Protein AF-A0A4V1C705-F1 (afdb_monomer_lite)

Radius of gyration: 14.99 Å; chains: 1; bounding box: 47×34×35 Å

Sequence (86 aa):
MGYIQGPLREARARGIGPARRQIKKALLGAAAQVADLTTYVGTEIESLQFEDLTDRQKDELALLVAERNVVCFRDLRPAPKFATAI

Foldseek 3Di:
DDDPPDDLVVLFDPDDQPPPCPPQVVQVVQFPDKTASDNFAEIETEDDEPVPDDPSNVVSVVVVCVRRVYYHYPPYDPDPDPPPDD

Organism: Pyricularia oryzae (NCBI:txid318829)

Structure (mmCIF, N/CA/C/O backbone):
data_AF-A0A4V1C705-F1
#
_entry.id   AF-A0A4V1C705-F1
#
loop_
_atom_site.group_PDB
_atom_site.id
_atom_site.type_symbol
_atom_site.label_atom_id
_atom_site.label_alt_id
_atom_site.label_comp_id
_atom_site.label_asym_id
_atom_site.label_entity_id
_atom_site.label_seq_id
_atom_site.pdbx_PDB_ins_code
_atom_site.Cartn_x
_atom_site.Cartn_y
_atom_site.Cartn_z
_atom_site.occupancy
_atom_site.B_iso_or_equiv
_atom_site.auth_seq_id
_atom_site.auth_comp_id
_atom_site.auth_asym_id
_atom_site.auth_atom_id
_atom_site.pdbx_PDB_model_num
ATOM 1 N N . MET A 1 1 ? 16.128 0.284 -21.540 1.00 41.75 1 MET A N 1
ATOM 2 C CA . MET A 1 1 ? 15.371 1.162 -20.624 1.00 41.75 1 MET A CA 1
ATOM 3 C C . MET A 1 1 ? 13.912 1.115 -21.065 1.00 41.75 1 MET A C 1
ATOM 5 O O . MET A 1 1 ? 13.589 1.704 -22.085 1.00 41.75 1 MET A O 1
ATOM 9 N N . GLY A 1 2 ? 13.078 0.285 -20.432 1.00 54.69 2 GLY A N 1
ATOM 10 C CA . GLY A 1 2 ? 11.675 0.118 -20.827 1.00 54.69 2 GLY A CA 1
ATOM 11 C C . GLY A 1 2 ? 10.809 1.143 -20.109 1.00 54.69 2 GLY A C 1
ATOM 12 O O . GLY A 1 2 ? 10.768 1.144 -18.882 1.00 54.69 2 GLY A O 1
ATOM 13 N N . TYR A 1 3 ? 10.159 2.027 -20.855 1.00 51.78 3 TYR A N 1
ATOM 14 C CA . TYR A 1 3 ? 9.157 2.928 -20.298 1.00 51.78 3 TYR A CA 1
ATOM 15 C C . TYR A 1 3 ? 7.822 2.189 -20.244 1.00 51.78 3 TYR A C 1
ATOM 17 O O . TYR A 1 3 ? 7.474 1.475 -21.184 1.00 51.78 3 TYR A O 1
ATOM 25 N N . ILE A 1 4 ? 7.082 2.358 -19.148 1.00 55.00 4 ILE A N 1
ATOM 26 C CA . ILE A 1 4 ? 5.705 1.874 -19.009 1.00 55.00 4 ILE A CA 1
ATOM 27 C C . ILE A 1 4 ? 4.789 2.651 -19.971 1.00 55.00 4 ILE A C 1
ATOM 29 O O . ILE A 1 4 ? 4.154 3.632 -19.605 1.00 55.00 4 ILE A O 1
ATOM 33 N N . GLN A 1 5 ? 4.777 2.243 -21.237 1.00 44.56 5 GLN A N 1
ATOM 34 C CA . GLN A 1 5 ? 3.893 2.767 -22.275 1.00 44.56 5 GLN A CA 1
ATOM 35 C C . GLN A 1 5 ? 2.624 1.903 -22.291 1.00 44.56 5 GLN A C 1
ATOM 37 O O . GLN A 1 5 ? 2.540 0.933 -23.036 1.00 44.56 5 GLN A O 1
ATOM 42 N N . GLY A 1 6 ? 1.676 2.190 -21.397 1.00 61.75 6 GLY A N 1
ATOM 43 C CA . GLY A 1 6 ? 0.405 1.464 -21.299 1.00 61.75 6 GLY A CA 1
ATOM 44 C C . GLY A 1 6 ? -0.322 1.702 -19.970 1.00 61.75 6 GLY A C 1
ATOM 45 O O . GLY A 1 6 ? 0.282 2.212 -19.020 1.00 61.75 6 GLY A O 1
ATOM 46 N N . PRO A 1 7 ? -1.621 1.365 -19.866 1.00 62.16 7 PRO A N 1
ATOM 47 C CA . PRO A 1 7 ? -2.346 1.453 -18.603 1.00 62.16 7 PRO A CA 1
ATOM 48 C C . PRO A 1 7 ? -1.660 0.587 -17.537 1.00 62.16 7 PRO A C 1
ATOM 50 O O . PRO A 1 7 ? -1.285 -0.552 -17.800 1.00 62.16 7 PRO A O 1
ATOM 53 N N . LEU A 1 8 ? -1.546 1.098 -16.302 1.00 64.75 8 LEU A N 1
ATOM 54 C CA . LEU A 1 8 ? -0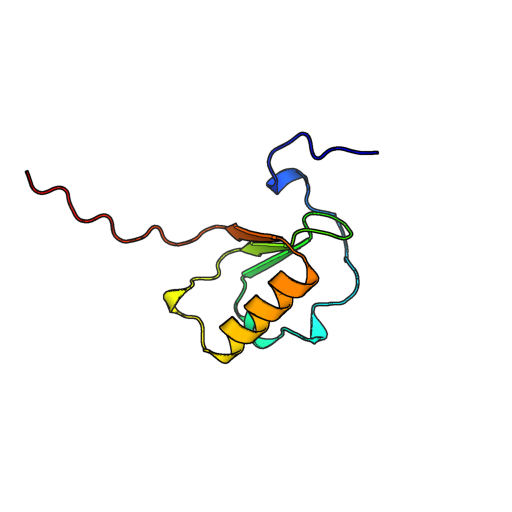.826 0.448 -15.185 1.00 64.75 8 LEU A CA 1
ATOM 55 C C . LEU A 1 8 ? -1.220 -1.022 -14.943 1.00 64.75 8 LEU A C 1
ATOM 57 O O . LEU A 1 8 ? -0.431 -1.797 -14.415 1.00 64.75 8 LEU A O 1
ATOM 61 N N . ARG A 1 9 ? -2.428 -1.419 -15.362 1.00 62.06 9 ARG A N 1
ATOM 62 C CA . ARG A 1 9 ? -2.927 -2.799 -15.287 1.00 62.06 9 ARG A CA 1
ATOM 63 C C . ARG A 1 9 ? -2.072 -3.792 -16.084 1.00 62.06 9 ARG A C 1
ATOM 65 O O . ARG A 1 9 ? -1.940 -4.940 -15.673 1.00 62.06 9 ARG A O 1
ATOM 72 N N . GLU A 1 10 ? -1.498 -3.355 -17.198 1.00 63.22 10 GLU A N 1
ATOM 73 C CA . GLU A 1 10 ? -0.674 -4.187 -18.083 1.00 63.22 10 GLU A CA 1
ATOM 74 C C . GLU A 1 10 ? 0.793 -4.222 -17.647 1.00 63.22 10 GLU A C 1
ATOM 76 O O . GLU A 1 10 ? 1.516 -5.156 -17.983 1.00 63.22 10 GLU A O 1
ATOM 81 N N . ALA A 1 11 ? 1.217 -3.246 -16.838 1.00 62.25 11 ALA A N 1
ATOM 82 C CA . ALA A 1 11 ? 2.582 -3.147 -16.338 1.00 62.25 11 AL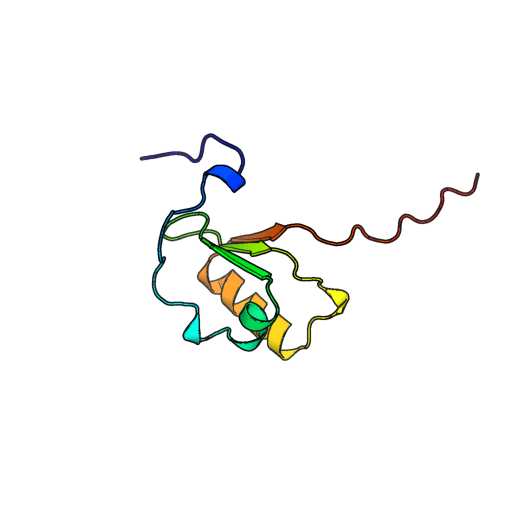A A CA 1
ATOM 83 C C . ALA A 1 11 ? 2.909 -4.172 -15.238 1.00 62.25 11 ALA A C 1
ATOM 85 O O . ALA A 1 11 ? 4.074 -4.295 -14.877 1.00 62.25 11 ALA A O 1
ATOM 86 N N . ARG A 1 12 ? 1.918 -4.920 -14.719 1.00 65.25 12 ARG A N 1
ATOM 87 C CA . ARG A 1 12 ? 2.107 -5.887 -13.626 1.00 65.25 12 ARG A CA 1
ATOM 88 C C . ARG A 1 12 ? 3.293 -6.805 -13.903 1.00 65.25 12 ARG A C 1
ATOM 90 O O . ARG A 1 12 ? 3.260 -7.633 -14.817 1.00 65.25 12 ARG A O 1
ATOM 97 N N . ALA A 1 13 ? 4.308 -6.715 -13.050 1.00 59.53 13 ALA A N 1
ATOM 98 C CA . ALA A 1 13 ? 5.402 -7.665 -13.068 1.00 59.53 13 ALA A CA 1
ATOM 99 C C . ALA A 1 13 ? 4.830 -9.055 -12.740 1.00 59.53 13 ALA A C 1
ATOM 101 O O . ALA A 1 13 ? 4.351 -9.305 -11.629 1.00 59.53 13 ALA A O 1
ATOM 102 N N . ARG A 1 14 ? 4.835 -9.970 -13.721 1.00 51.88 14 ARG A N 1
ATOM 103 C CA . ARG A 1 14 ? 4.505 -11.381 -13.482 1.00 51.88 14 ARG A CA 1
ATOM 104 C C . ARG A 1 14 ? 5.620 -11.992 -12.641 1.00 51.88 14 ARG A C 1
ATOM 106 O O . ARG A 1 14 ? 6.606 -12.481 -13.176 1.00 51.88 14 ARG A O 1
ATOM 113 N N . GLY A 1 15 ? 5.434 -11.978 -11.329 1.00 47.41 15 GLY A N 1
ATOM 114 C CA . GLY A 1 15 ? 6.258 -12.742 -10.401 1.00 47.41 15 GLY A CA 1
ATOM 115 C C . GLY A 1 15 ? 7.025 -11.878 -9.410 1.00 47.41 15 GLY A C 1
ATOM 116 O O . GLY A 1 15 ? 7.853 -11.059 -9.784 1.00 47.41 15 GLY A O 1
ATOM 117 N N . ILE A 1 16 ? 6.711 -12.129 -8.136 1.00 50.81 16 ILE A N 1
ATOM 118 C CA . ILE A 1 16 ? 7.583 -12.052 -6.956 1.00 50.81 16 ILE A CA 1
ATOM 119 C C . ILE A 1 16 ? 8.665 -10.961 -7.053 1.00 50.81 16 ILE A C 1
ATOM 121 O O . ILE A 1 16 ? 9.845 -11.243 -7.252 1.00 50.81 16 ILE A O 1
ATOM 125 N N . GLY A 1 17 ? 8.262 -9.707 -6.828 1.00 52.31 17 GLY A N 1
ATOM 126 C CA . GLY A 1 17 ? 9.182 -8.709 -6.286 1.00 52.31 17 GLY A CA 1
ATOM 127 C C . GLY A 1 17 ? 9.730 -9.176 -4.927 1.00 52.31 17 GLY A C 1
ATOM 128 O O . GLY A 1 17 ? 9.141 -10.071 -4.304 1.00 52.31 17 GLY A O 1
ATOM 129 N N . PRO A 1 18 ? 10.866 -8.618 -4.459 1.00 49.41 18 PRO A N 1
ATOM 130 C CA . PRO A 1 18 ? 11.544 -9.077 -3.248 1.00 49.41 18 PRO A CA 1
ATOM 131 C C . PRO A 1 18 ? 10.542 -9.192 -2.101 1.00 49.41 18 PRO A C 1
ATOM 133 O O . PRO A 1 18 ? 9.707 -8.306 -1.927 1.00 49.41 18 PRO A O 1
ATOM 136 N N . ALA A 1 19 ? 10.598 -10.306 -1.369 1.00 53.16 19 ALA A N 1
ATOM 137 C CA . ALA A 1 19 ? 9.641 -10.722 -0.349 1.00 53.16 19 ALA A CA 1
ATOM 138 C C . ALA A 1 19 ? 9.400 -9.651 0.740 1.00 53.16 19 ALA A C 1
ATOM 140 O O . ALA A 1 19 ? 9.913 -9.733 1.847 1.00 53.16 19 ALA A O 1
ATOM 141 N N . ARG A 1 20 ? 8.573 -8.645 0.439 1.00 55.38 20 ARG A N 1
ATOM 142 C CA . ARG A 1 20 ? 8.147 -7.574 1.361 1.00 55.38 20 ARG A CA 1
ATOM 143 C C . ARG A 1 20 ? 6.794 -7.868 2.014 1.00 55.38 20 ARG A C 1
ATOM 145 O O . ARG A 1 20 ? 6.350 -7.148 2.904 1.00 55.38 20 ARG A O 1
ATOM 152 N N . ARG A 1 21 ? 6.166 -8.982 1.615 1.00 54.56 21 ARG A N 1
ATOM 153 C CA . ARG A 1 21 ? 4.876 -9.484 2.120 1.00 54.56 21 ARG A CA 1
ATOM 154 C C . ARG A 1 21 ? 4.896 -9.830 3.614 1.00 54.56 21 ARG A C 1
ATOM 156 O O . ARG A 1 21 ? 3.844 -9.868 4.238 1.00 54.56 21 ARG A O 1
ATOM 163 N N . GLN A 1 22 ? 6.072 -10.093 4.190 1.00 54.56 22 GLN A N 1
ATOM 164 C CA . GLN A 1 22 ? 6.188 -10.604 5.559 1.00 54.56 22 GLN A CA 1
ATOM 165 C C . GLN A 1 22 ? 5.922 -9.547 6.643 1.00 54.56 22 GLN A C 1
ATOM 167 O O . GLN A 1 22 ? 5.506 -9.924 7.736 1.00 54.56 22 GLN A O 1
ATOM 172 N N . ILE A 1 23 ? 6.110 -8.256 6.336 1.00 58.22 23 ILE A N 1
ATOM 173 C CA . ILE A 1 23 ? 6.022 -7.162 7.321 1.00 58.22 23 ILE A CA 1
ATOM 174 C C . ILE A 1 23 ? 4.609 -6.555 7.402 1.00 58.22 23 ILE A C 1
ATOM 176 O O . ILE A 1 23 ? 4.230 -6.067 8.458 1.00 58.22 23 ILE A O 1
ATOM 180 N N . LYS A 1 24 ? 3.794 -6.636 6.339 1.00 69.06 24 LYS A N 1
ATOM 181 C CA . LYS A 1 24 ? 2.465 -5.986 6.272 1.00 69.06 24 LYS A CA 1
ATOM 182 C C . LYS A 1 24 ? 1.303 -6.986 6.269 1.00 69.06 24 LYS A C 1
ATOM 184 O O . LYS A 1 24 ? 0.433 -6.945 5.404 1.00 69.06 24 LYS A O 1
ATOM 189 N N . LYS A 1 25 ? 1.332 -7.987 7.154 1.00 68.62 25 LYS A N 1
ATOM 190 C CA . LYS A 1 25 ? 0.338 -9.079 7.133 1.00 68.62 25 LYS A CA 1
ATOM 191 C C . LYS A 1 25 ? -1.083 -8.606 7.452 1.00 68.62 25 LYS A C 1
ATOM 193 O O . LYS A 1 25 ? -2.019 -9.208 6.937 1.00 68.62 25 LYS A O 1
ATOM 198 N N . ALA A 1 26 ? -1.257 -7.569 8.275 1.00 70.44 26 ALA A N 1
ATOM 199 C CA . ALA A 1 26 ? -2.587 -7.088 8.645 1.00 70.44 26 ALA A CA 1
ATOM 200 C C . ALA A 1 26 ? -3.243 -6.310 7.494 1.00 70.44 26 ALA A C 1
ATOM 202 O O . ALA A 1 26 ? -4.441 -6.453 7.250 1.00 70.44 26 ALA A O 1
ATOM 203 N N . LEU A 1 27 ? -2.456 -5.529 6.749 1.00 73.56 27 LEU A N 1
ATOM 204 C CA . LEU A 1 27 ? -2.898 -4.822 5.550 1.00 73.56 27 LEU A CA 1
ATOM 205 C C . LEU A 1 27 ? -3.111 -5.785 4.376 1.00 73.56 27 LEU A C 1
ATOM 207 O O . LEU A 1 27 ? -4.165 -5.785 3.748 1.00 73.56 27 LEU A O 1
ATOM 211 N N . LEU A 1 28 ? -2.121 -6.633 4.087 1.00 69.75 28 LEU A N 1
ATOM 212 C CA . LEU A 1 28 ? -2.154 -7.535 2.931 1.00 69.75 28 LEU A CA 1
ATOM 213 C C . LEU A 1 28 ? -3.094 -8.729 3.140 1.00 69.75 28 LEU A C 1
ATOM 215 O O . LEU A 1 28 ? -3.494 -9.347 2.162 1.00 69.75 28 LEU A O 1
ATOM 219 N N . GLY A 1 29 ? -3.450 -9.049 4.387 1.00 69.62 29 GLY A N 1
ATOM 220 C CA . GLY A 1 29 ? -4.485 -10.033 4.705 1.00 69.62 29 GLY A CA 1
ATOM 221 C C . GLY A 1 29 ? -5.910 -9.515 4.490 1.00 69.62 29 GLY A C 1
ATOM 222 O O . GLY A 1 29 ? -6.815 -10.318 4.301 1.00 69.62 29 GLY A O 1
ATOM 223 N N . ALA A 1 30 ? -6.107 -8.192 4.496 1.00 74.62 30 ALA A N 1
ATOM 224 C 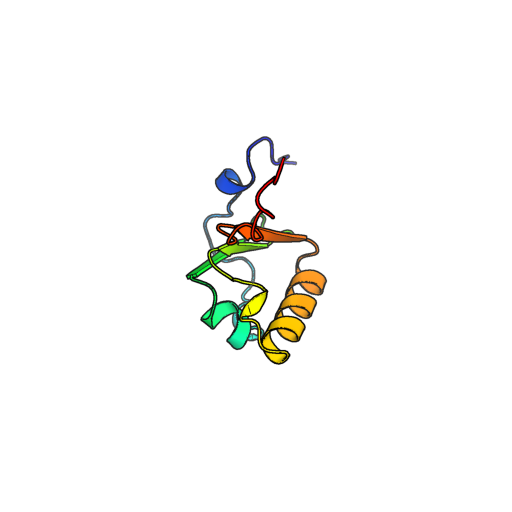CA . ALA A 1 30 ? -7.390 -7.559 4.184 1.00 74.62 30 ALA A CA 1
ATOM 225 C C . ALA A 1 30 ? -7.556 -7.239 2.688 1.00 74.62 30 ALA A C 1
ATOM 227 O O . ALA A 1 30 ? -8.665 -6.970 2.235 1.00 74.62 30 ALA A O 1
ATOM 228 N N . ALA A 1 31 ? -6.466 -7.259 1.917 1.00 73.75 31 ALA A N 1
ATOM 229 C CA . ALA A 1 31 ? -6.490 -7.029 0.479 1.00 73.75 31 ALA A CA 1
ATOM 230 C C . ALA A 1 31 ? -6.840 -8.312 -0.288 1.00 73.75 31 ALA A C 1
ATOM 232 O O . ALA A 1 31 ? -6.298 -9.380 -0.002 1.00 73.75 31 ALA A O 1
ATOM 233 N N . ALA A 1 32 ? -7.685 -8.198 -1.317 1.00 67.00 32 ALA A N 1
ATOM 234 C CA . ALA A 1 32 ? -8.029 -9.338 -2.168 1.00 67.00 32 ALA A CA 1
ATOM 235 C C . ALA A 1 32 ? -6.850 -9.742 -3.062 1.00 67.00 32 ALA A C 1
ATOM 237 O O . ALA A 1 32 ? -6.557 -10.927 -3.219 1.00 67.00 32 ALA A O 1
ATOM 238 N N . GLN A 1 33 ? -6.147 -8.753 -3.622 1.00 69.38 33 GLN A N 1
ATOM 239 C CA . GLN A 1 33 ? -4.926 -8.969 -4.389 1.00 69.38 33 GLN A CA 1
ATOM 240 C C . GLN A 1 33 ? -3.929 -7.837 -4.207 1.00 69.38 33 GLN A C 1
ATOM 242 O O . GLN A 1 33 ? -4.286 -6.670 -4.052 1.00 69.38 33 GLN A O 1
ATOM 247 N N . VAL A 1 34 ? -2.652 -8.212 -4.268 1.00 75.25 34 VAL A N 1
ATOM 248 C CA . VAL A 1 34 ? -1.523 -7.290 -4.191 1.00 75.25 34 VAL A CA 1
ATOM 249 C C . VAL A 1 34 ? -0.524 -7.677 -5.269 1.00 75.25 34 VAL A C 1
ATOM 251 O O . VAL A 1 34 ? 0.019 -8.789 -5.252 1.00 75.25 34 VAL A O 1
ATOM 254 N N . ALA A 1 35 ? -0.288 -6.757 -6.198 1.00 76.12 35 ALA A N 1
ATOM 255 C CA . ALA A 1 35 ? 0.600 -6.943 -7.334 1.00 76.12 35 ALA A CA 1
ATOM 256 C C . ALA A 1 35 ? 1.632 -5.819 -7.399 1.00 76.12 35 ALA A C 1
ATOM 258 O O . ALA A 1 35 ? 1.337 -4.660 -7.133 1.00 76.12 35 ALA A O 1
ATOM 259 N N . ASP A 1 36 ? 2.852 -6.156 -7.788 1.00 76.81 36 ASP A N 1
ATOM 260 C CA . ASP A 1 36 ? 3.895 -5.162 -7.988 1.00 76.81 36 ASP A CA 1
ATOM 261 C C . ASP A 1 36 ? 3.815 -4.601 -9.411 1.00 76.81 36 ASP A C 1
ATOM 263 O O . ASP A 1 36 ? 3.769 -5.356 -10.387 1.00 76.81 36 ASP A O 1
ATOM 267 N N . LEU A 1 37 ? 3.783 -3.269 -9.527 1.00 72.75 37 LEU A N 1
ATOM 268 C CA . LEU A 1 37 ? 3.708 -2.582 -10.820 1.00 72.75 37 LEU A CA 1
ATOM 269 C C . LEU A 1 37 ? 5.036 -2.658 -11.571 1.00 72.75 37 LEU A C 1
ATOM 271 O O . LEU A 1 37 ? 5.051 -2.790 -12.782 1.00 72.75 37 LEU A O 1
ATOM 275 N N . THR A 1 38 ? 6.162 -2.582 -10.864 1.00 70.69 38 THR A N 1
ATOM 276 C CA . THR A 1 38 ? 7.495 -2.832 -11.425 1.00 70.69 38 THR A CA 1
ATOM 277 C C . THR A 1 38 ? 8.360 -3.556 -10.393 1.00 70.69 38 THR A C 1
ATOM 279 O O . THR A 1 38 ? 7.966 -3.711 -9.234 1.00 70.69 38 THR A O 1
ATOM 282 N N . THR A 1 39 ? 9.566 -3.968 -10.788 1.00 69.06 39 THR A N 1
ATOM 283 C CA . THR A 1 39 ? 10.524 -4.657 -9.908 1.00 69.06 39 THR A CA 1
ATOM 284 C C . THR A 1 39 ? 10.897 -3.849 -8.659 1.00 69.06 39 THR A C 1
ATOM 286 O O . THR A 1 39 ? 11.142 -4.437 -7.607 1.00 69.06 39 THR A O 1
ATOM 289 N N . TYR A 1 40 ? 10.931 -2.513 -8.751 1.00 67.31 40 TYR A N 1
ATOM 290 C CA . TYR A 1 40 ? 11.472 -1.651 -7.688 1.00 67.31 40 TYR A CA 1
ATOM 291 C C . TYR A 1 40 ? 10.506 -0.575 -7.185 1.00 67.31 40 TYR A C 1
ATOM 293 O O . TYR A 1 40 ? 10.650 -0.106 -6.059 1.00 67.31 40 TYR A O 1
ATOM 301 N N . VAL A 1 41 ? 9.525 -0.176 -7.996 1.00 73.38 41 VAL A N 1
ATOM 302 C CA . VAL A 1 41 ? 8.629 0.950 -7.702 1.00 73.38 41 VAL A CA 1
ATOM 303 C C . VAL A 1 41 ? 7.188 0.563 -7.992 1.00 73.38 41 VAL A C 1
ATOM 305 O O . VAL A 1 41 ? 6.900 -0.131 -8.967 1.00 73.38 41 VAL A O 1
ATOM 308 N N . GLY A 1 42 ? 6.273 1.041 -7.157 1.00 73.44 42 GLY A N 1
ATOM 309 C CA . GLY A 1 42 ? 4.847 0.895 -7.409 1.00 73.44 42 GLY A CA 1
ATOM 310 C C . GLY A 1 42 ? 4.304 -0.449 -6.941 1.00 73.44 42 GLY A C 1
ATOM 311 O O . GLY A 1 42 ? 4.772 -1.502 -7.375 1.00 73.44 42 GLY A O 1
ATOM 312 N N . THR A 1 43 ? 3.296 -0.413 -6.079 1.00 80.19 43 THR A N 1
ATOM 313 C CA . THR A 1 43 ? 2.497 -1.583 -5.699 1.00 80.19 43 THR A CA 1
ATOM 314 C C . THR A 1 43 ? 1.030 -1.258 -5.916 1.00 80.19 43 THR A C 1
ATOM 316 O O . THR A 1 43 ? 0.575 -0.147 -5.673 1.00 80.19 43 THR A O 1
ATOM 319 N N . GLU A 1 44 ? 0.289 -2.233 -6.397 1.00 83.44 44 GLU A N 1
ATOM 320 C CA . GLU A 1 44 ? -1.133 -2.151 -6.643 1.00 83.44 44 GLU A CA 1
ATOM 321 C C . GLU A 1 44 ? -1.880 -3.049 -5.663 1.00 83.44 44 GLU A C 1
ATOM 323 O O . GLU A 1 44 ? -1.513 -4.212 -5.483 1.00 83.44 44 GLU A O 1
ATOM 328 N N . ILE A 1 45 ? -2.923 -2.503 -5.044 1.00 83.75 45 ILE A N 1
ATOM 329 C CA . ILE A 1 45 ? -3.782 -3.193 -4.084 1.00 83.75 45 ILE A CA 1
ATOM 330 C C . ILE A 1 45 ? -5.224 -3.145 -4.594 1.00 83.75 45 ILE A C 1
ATOM 332 O O . ILE A 1 45 ? -5.763 -2.067 -4.853 1.00 83.75 45 ILE A O 1
ATOM 336 N N . GLU A 1 46 ? -5.852 -4.311 -4.726 1.00 83.62 46 GLU A N 1
ATOM 337 C CA . GLU A 1 46 ? -7.261 -4.444 -5.110 1.00 83.62 46 GLU A CA 1
ATOM 338 C C . GLU A 1 46 ? -8.160 -4.629 -3.883 1.00 83.62 46 GLU A C 1
ATOM 340 O O . GLU A 1 46 ? -7.826 -5.376 -2.956 1.00 83.62 46 GLU A O 1
ATOM 345 N N . SER A 1 47 ? -9.344 -4.007 -3.933 1.00 79.38 47 SER A N 1
ATOM 346 C CA . SER A 1 47 ? -10.454 -4.244 -3.003 1.00 79.38 47 SER A CA 1
ATOM 347 C C . SER A 1 47 ? -10.146 -3.916 -1.532 1.00 79.38 47 SER A C 1
ATOM 349 O O . SER A 1 47 ? -10.617 -4.606 -0.628 1.00 79.38 47 SER A O 1
ATOM 351 N N . LEU A 1 48 ? -9.390 -2.845 -1.276 1.00 83.19 48 LEU A N 1
ATOM 352 C CA . LEU A 1 48 ? -9.126 -2.338 0.074 1.00 83.19 48 LEU A CA 1
ATOM 353 C C . LEU A 1 48 ? -9.836 -0.991 0.280 1.00 83.19 48 LEU A C 1
ATOM 355 O O . LEU A 1 48 ? -9.498 -0.016 -0.386 1.00 83.19 48 LEU A O 1
ATOM 359 N N . GLN A 1 49 ? -10.814 -0.937 1.189 1.00 82.25 49 GLN A N 1
ATOM 360 C CA . GLN A 1 49 ? -11.582 0.279 1.490 1.00 82.25 49 GLN A CA 1
ATOM 361 C C . GLN A 1 49 ? -10.928 1.062 2.634 1.00 82.25 49 GLN A C 1
ATOM 363 O O . GLN A 1 49 ? -10.587 0.481 3.659 1.00 82.25 49 GLN A O 1
ATOM 368 N N . PHE A 1 50 ? -10.780 2.382 2.486 1.00 80.56 50 PHE A N 1
ATOM 369 C CA . PHE A 1 50 ? -10.123 3.227 3.497 1.00 80.56 50 PHE A CA 1
ATOM 370 C C . PHE A 1 50 ? -10.918 3.371 4.802 1.00 80.56 50 PHE A C 1
ATOM 372 O O . PHE A 1 50 ? -10.330 3.620 5.851 1.00 80.56 50 PHE A O 1
ATOM 379 N N . GLU A 1 51 ? -12.239 3.215 4.726 1.00 80.38 51 GLU A N 1
ATOM 380 C CA . GLU A 1 51 ? -13.177 3.351 5.849 1.00 80.38 51 GLU A CA 1
ATOM 381 C C . GLU A 1 51 ? -13.016 2.230 6.881 1.00 80.38 51 GLU A C 1
ATOM 383 O O . GLU A 1 51 ? -13.187 2.456 8.074 1.00 80.38 51 GLU A O 1
ATOM 388 N N . ASP A 1 52 ? -12.625 1.043 6.416 1.00 81.19 52 ASP A N 1
ATOM 389 C CA . ASP A 1 52 ? -12.536 -0.171 7.227 1.00 81.19 52 ASP A CA 1
ATOM 390 C C . ASP A 1 52 ? -11.101 -0.431 7.733 1.00 81.19 52 ASP A C 1
ATOM 392 O O . ASP A 1 52 ? -10.814 -1.478 8.317 1.00 81.19 52 ASP A O 1
ATOM 396 N N . LEU A 1 53 ? -10.171 0.511 7.509 1.00 84.31 53 LEU A N 1
ATOM 397 C CA . LEU A 1 53 ? -8.780 0.370 7.937 1.00 84.31 53 LEU A CA 1
ATOM 398 C C . LEU A 1 53 ? -8.620 0.654 9.429 1.00 84.31 53 LEU A C 1
ATOM 400 O O . LEU A 1 53 ? -8.818 1.774 9.906 1.00 84.31 53 LEU A O 1
ATOM 404 N N . THR A 1 54 ? -8.128 -0.350 10.146 1.00 88.25 54 THR A N 1
ATOM 405 C CA . THR A 1 54 ? -7.605 -0.187 11.505 1.00 88.25 54 THR A CA 1
ATOM 406 C C . THR A 1 54 ? -6.341 0.673 11.505 1.00 88.25 54 THR A C 1
ATOM 408 O O . THR A 1 54 ? -5.617 0.742 10.509 1.00 88.25 54 THR A O 1
ATOM 411 N N . ASP A 1 55 ? -6.018 1.293 12.639 1.00 88.50 55 ASP A N 1
ATOM 412 C CA . ASP A 1 55 ? -4.831 2.153 12.738 1.00 88.50 55 ASP A CA 1
ATOM 413 C C . ASP A 1 55 ? -3.534 1.391 12.430 1.00 88.50 55 ASP A C 1
ATOM 415 O O . ASP A 1 55 ? -2.693 1.873 11.676 1.00 88.50 55 ASP A O 1
ATOM 419 N N . ARG A 1 56 ? -3.445 0.121 12.847 1.00 86.94 56 ARG A N 1
ATOM 420 C CA . ARG A 1 56 ? -2.330 -0.764 12.482 1.00 86.94 56 ARG A CA 1
ATOM 421 C C . ARG A 1 56 ? -2.205 -0.977 10.969 1.00 86.94 56 ARG A C 1
ATOM 423 O O . ARG A 1 56 ? -1.097 -1.061 10.448 1.00 86.94 56 ARG A O 1
ATOM 430 N N . GLN A 1 57 ? -3.322 -1.085 10.250 1.00 84.81 57 GLN A N 1
ATOM 431 C CA . GLN A 1 57 ? -3.297 -1.222 8.791 1.00 84.81 57 GLN A CA 1
ATOM 432 C C . GLN A 1 57 ? -2.879 0.086 8.110 1.00 84.81 57 GLN A C 1
ATOM 434 O O . GLN A 1 57 ? -2.175 0.038 7.104 1.00 84.81 57 GLN A O 1
ATOM 439 N N . LYS A 1 58 ? -3.252 1.247 8.663 1.00 86.62 58 LYS A N 1
ATOM 440 C CA . LYS A 1 58 ? -2.785 2.553 8.170 1.00 86.62 58 LYS A CA 1
ATOM 441 C C . LYS A 1 58 ? -1.273 2.707 8.344 1.00 86.62 58 LYS A C 1
ATOM 443 O O . LYS A 1 58 ? -0.609 3.146 7.408 1.00 86.62 58 LYS A O 1
ATOM 448 N N . ASP A 1 59 ? -0.722 2.267 9.474 1.00 88.56 59 ASP A N 1
ATOM 449 C CA . ASP A 1 59 ? 0.728 2.266 9.707 1.00 88.56 59 ASP A CA 1
ATOM 450 C C . ASP A 1 59 ? 1.459 1.343 8.720 1.00 88.56 59 ASP A C 1
ATOM 452 O O . ASP A 1 59 ? 2.463 1.720 8.109 1.00 88.56 59 ASP A O 1
ATOM 456 N N . GLU A 1 60 ? 0.927 0.139 8.492 1.00 86.38 60 GLU A N 1
ATOM 457 C CA . GLU A 1 60 ? 1.472 -0.793 7.500 1.00 86.38 60 GLU A CA 1
ATOM 458 C C . GLU A 1 60 ? 1.376 -0.238 6.067 1.00 86.38 60 GLU A C 1
ATOM 460 O O . GLU A 1 60 ? 2.273 -0.479 5.247 1.00 86.38 60 GLU A O 1
ATOM 465 N N . LEU A 1 61 ? 0.330 0.538 5.763 1.00 86.00 61 LEU A N 1
ATOM 466 C CA . LEU A 1 61 ? 0.183 1.225 4.483 1.00 86.00 61 LEU A CA 1
ATOM 467 C C . LEU A 1 61 ? 1.218 2.342 4.332 1.00 86.00 61 LEU A C 1
ATOM 469 O O . LEU A 1 61 ? 1.871 2.419 3.292 1.00 86.00 61 LEU A O 1
ATOM 473 N N . ALA A 1 62 ? 1.420 3.164 5.362 1.00 86.31 62 ALA A N 1
ATOM 474 C CA . ALA A 1 62 ? 2.448 4.202 5.359 1.00 86.31 62 ALA A CA 1
ATOM 475 C C . ALA A 1 62 ? 3.841 3.598 5.123 1.00 86.31 62 ALA A C 1
ATOM 477 O O . ALA A 1 62 ? 4.607 4.088 4.291 1.00 86.31 62 ALA A O 1
ATOM 478 N N . LEU A 1 63 ? 4.132 2.464 5.767 1.00 86.94 63 LEU A N 1
ATOM 479 C CA . LEU A 1 63 ? 5.37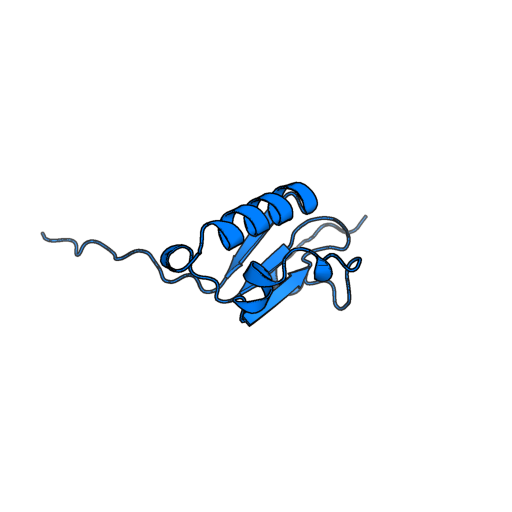2 1.727 5.548 1.00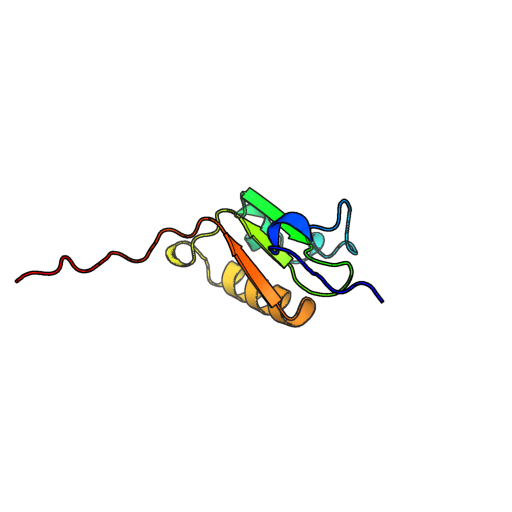 86.94 63 LEU A CA 1
ATOM 480 C C . LEU A 1 63 ? 5.488 1.197 4.109 1.00 86.94 63 LEU A C 1
ATOM 482 O O . LEU A 1 63 ? 6.568 1.21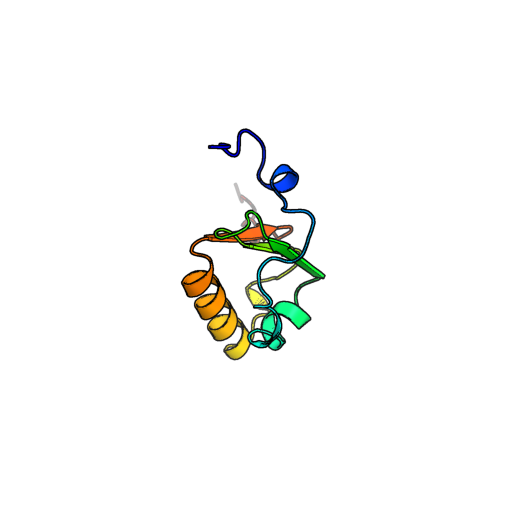1 3.525 1.00 86.94 63 LEU A O 1
ATOM 486 N N . LEU A 1 64 ? 4.394 0.707 3.515 1.00 82.19 64 LEU A N 1
ATOM 487 C CA . LEU A 1 64 ? 4.390 0.264 2.117 1.00 82.19 64 LEU A CA 1
ATOM 488 C C . LEU A 1 64 ? 4.662 1.420 1.148 1.00 82.19 64 LEU A C 1
ATOM 490 O O . LEU A 1 64 ? 5.434 1.245 0.205 1.00 82.19 64 LEU A O 1
ATOM 494 N N . VAL A 1 65 ? 4.079 2.593 1.395 1.00 83.69 65 VAL A N 1
ATOM 495 C CA . VAL A 1 65 ? 4.325 3.798 0.593 1.00 83.69 65 VAL A CA 1
ATOM 496 C C . VAL A 1 65 ? 5.783 4.238 0.717 1.00 83.69 65 VAL A C 1
ATOM 498 O O . VAL A 1 65 ? 6.430 4.441 -0.307 1.00 83.69 65 VAL A O 1
ATOM 501 N N . ALA A 1 66 ? 6.338 4.290 1.932 1.00 84.00 66 ALA A N 1
ATOM 502 C CA . ALA A 1 66 ? 7.747 4.628 2.158 1.00 84.00 66 ALA A CA 1
ATOM 503 C C . ALA A 1 66 ? 8.710 3.674 1.425 1.00 84.00 66 ALA A C 1
ATOM 505 O O . ALA A 1 66 ? 9.764 4.071 0.940 1.00 84.00 66 ALA A O 1
ATOM 506 N N . GLU A 1 67 ? 8.330 2.404 1.307 1.00 81.25 67 GLU A N 1
ATOM 507 C CA . GLU A 1 67 ? 9.126 1.374 0.649 1.00 81.25 67 GLU A CA 1
ATOM 508 C C . GLU A 1 67 ? 9.007 1.356 -0.883 1.00 81.25 67 GLU A C 1
ATOM 510 O O . GLU A 1 67 ? 9.960 0.960 -1.564 1.00 81.25 67 GLU A O 1
ATOM 515 N N . ARG A 1 68 ? 7.826 1.667 -1.431 1.00 78.38 68 ARG A N 1
ATOM 516 C CA . ARG A 1 68 ? 7.487 1.480 -2.858 1.00 78.38 68 ARG A CA 1
ATOM 517 C C . ARG A 1 68 ? 7.281 2.784 -3.615 1.00 78.38 68 ARG A C 1
ATOM 519 O O . ARG A 1 68 ? 7.098 2.731 -4.834 1.00 78.38 68 ARG A O 1
ATOM 526 N N . ASN A 1 69 ? 7.346 3.918 -2.918 1.00 82.69 69 ASN A N 1
ATOM 527 C CA . ASN A 1 69 ? 7.087 5.294 -3.352 1.00 82.69 69 ASN A CA 1
ATOM 528 C C . ASN A 1 69 ? 5.650 5.559 -3.820 1.00 82.69 69 ASN A C 1
ATOM 530 O O . ASN A 1 69 ? 5.061 6.574 -3.469 1.00 82.69 69 ASN A O 1
ATOM 534 N N . VAL A 1 70 ? 5.076 4.650 -4.607 1.00 83.69 70 VAL A N 1
ATOM 535 C CA . VAL A 1 70 ? 3.737 4.771 -5.182 1.00 83.69 70 VAL A CA 1
ATOM 536 C C . VAL A 1 70 ? 2.922 3.537 -4.814 1.00 83.69 70 VAL A C 1
ATOM 538 O O . VAL A 1 70 ? 3.381 2.405 -4.977 1.00 83.69 70 VAL A O 1
ATOM 541 N N . VAL A 1 71 ? 1.698 3.757 -4.339 1.00 84.50 71 VAL A N 1
ATOM 542 C CA . VAL A 1 71 ? 0.710 2.700 -4.110 1.00 84.50 71 VAL A CA 1
ATOM 543 C C . VAL A 1 71 ? -0.571 3.076 -4.843 1.00 84.50 71 VAL A C 1
ATOM 545 O O . VAL A 1 71 ? -1.103 4.166 -4.648 1.00 84.50 71 VAL A O 1
ATOM 548 N N . CYS A 1 72 ? -1.048 2.188 -5.710 1.00 83.19 72 CYS A N 1
ATOM 549 C CA . CYS A 1 72 ? -2.286 2.366 -6.457 1.00 83.19 72 CYS A CA 1
ATOM 550 C C . CYS A 1 72 ? -3.381 1.481 -5.865 1.00 83.19 72 CYS A C 1
ATOM 552 O O . CYS A 1 72 ? -3.169 0.289 -5.652 1.00 83.19 72 CYS A O 1
ATOM 554 N N . PHE A 1 73 ? -4.560 2.056 -5.655 1.00 86.19 73 PHE A N 1
ATOM 555 C CA . PHE A 1 73 ? -5.735 1.330 -5.184 1.00 86.19 73 PHE A CA 1
ATOM 556 C C . PHE A 1 73 ? -6.712 1.126 -6.332 1.00 86.19 73 PHE A C 1
ATOM 558 O O . PHE A 1 73 ? -6.913 2.026 -7.153 1.00 86.19 73 PHE A O 1
ATOM 565 N N . ARG A 1 74 ? -7.323 -0.055 -6.381 1.00 82.88 74 ARG A N 1
ATOM 566 C CA . ARG A 1 74 ? -8.326 -0.413 -7.383 1.00 82.88 74 ARG A CA 1
ATOM 567 C C . ARG A 1 74 ? -9.606 -0.895 -6.711 1.00 82.88 74 ARG A C 1
ATOM 569 O O . ARG A 1 74 ? -9.563 -1.439 -5.608 1.00 82.88 74 ARG A O 1
ATOM 576 N N . ASP A 1 75 ? -10.727 -0.665 -7.391 1.00 83.88 75 ASP A N 1
ATOM 577 C CA . ASP A 1 75 ? -12.069 -1.056 -6.939 1.00 83.88 75 ASP A CA 1
ATOM 578 C C . ASP A 1 75 ? -12.455 -0.443 -5.581 1.00 83.88 75 ASP A C 1
ATOM 580 O O . ASP A 1 75 ? -13.076 -1.060 -4.713 1.00 83.88 75 ASP A O 1
ATOM 584 N N . LEU A 1 76 ? -12.072 0.824 -5.404 1.00 80.12 76 LEU A N 1
ATOM 585 C CA . LEU A 1 76 ? -12.559 1.647 -4.306 1.00 80.12 76 LEU A CA 1
ATOM 586 C C . LEU A 1 76 ? -14.053 1.902 -4.492 1.00 80.12 76 LEU A C 1
ATOM 588 O O . LEU A 1 76 ? -14.500 2.226 -5.598 1.00 80.12 76 LEU A O 1
ATOM 592 N N . ARG A 1 77 ? -14.821 1.815 -3.404 1.00 80.44 77 ARG A N 1
ATOM 593 C CA . ARG A 1 77 ? -16.187 2.328 -3.418 1.00 80.44 77 ARG A CA 1
ATOM 594 C C . ARG A 1 77 ? -16.107 3.835 -3.678 1.00 80.44 77 ARG A C 1
ATOM 596 O O . ARG A 1 77 ? -15.363 4.531 -2.984 1.00 80.44 77 ARG A O 1
ATOM 603 N N . PRO A 1 78 ? -16.819 4.355 -4.690 1.00 74.94 78 PRO A N 1
ATOM 604 C CA . PRO A 1 78 ? -16.871 5.788 -4.902 1.00 74.94 78 PRO A CA 1
ATOM 605 C C . PRO A 1 78 ? -17.511 6.442 -3.678 1.00 74.94 78 PRO A C 1
ATOM 607 O O . PRO A 1 78 ? -18.482 5.916 -3.131 1.00 74.94 78 PRO A O 1
ATOM 610 N N . ALA A 1 79 ? -16.975 7.595 -3.274 1.00 70.75 79 ALA A N 1
ATOM 611 C CA . ALA A 1 79 ? -17.574 8.392 -2.213 1.00 70.75 79 ALA A CA 1
ATOM 612 C C . ALA A 1 79 ? -19.065 8.633 -2.519 1.00 70.75 79 ALA A C 1
ATOM 614 O O . ALA A 1 79 ? -19.420 8.792 -3.699 1.00 70.75 79 ALA A O 1
ATOM 615 N N . PRO A 1 80 ? -19.938 8.662 -1.495 1.00 74.44 80 PRO A N 1
ATOM 616 C CA . PRO A 1 80 ? -21.347 8.950 -1.699 1.00 74.44 80 PRO A CA 1
ATOM 617 C C . PRO A 1 80 ? -21.466 10.277 -2.444 1.00 74.44 80 PRO A C 1
ATOM 619 O O . PRO A 1 80 ? -21.041 11.328 -1.965 1.00 74.44 80 PRO A O 1
ATOM 622 N N . LYS A 1 81 ? -22.009 10.221 -3.662 1.00 72.50 81 LYS A N 1
ATOM 623 C CA . LYS A 1 81 ? -22.348 11.430 -4.400 1.00 72.50 81 LYS A CA 1
ATOM 624 C C . LYS A 1 81 ? -23.494 12.067 -3.634 1.00 72.50 81 LYS A C 1
ATOM 626 O O . LYS A 1 81 ? -24.561 11.463 -3.532 1.00 72.50 81 LYS A O 1
ATOM 631 N N . PHE A 1 82 ? -23.270 13.256 -3.082 1.00 70.06 82 PHE A N 1
ATOM 632 C CA . PHE A 1 82 ? -24.372 14.078 -2.605 1.00 70.06 82 PHE A CA 1
ATOM 633 C C . PHE A 1 82 ? -25.337 14.214 -3.777 1.00 70.06 82 PHE A C 1
ATOM 635 O O . PHE A 1 82 ? -24.937 14.666 -4.852 1.00 70.06 82 PHE A O 1
ATOM 642 N N . ALA A 1 83 ? -26.561 13.710 -3.610 1.00 64.31 83 ALA A N 1
ATOM 643 C CA . ALA A 1 83 ? -27.587 13.863 -4.621 1.00 64.31 83 ALA A CA 1
ATOM 644 C C . ALA A 1 83 ? -27.675 15.357 -4.933 1.00 64.31 83 ALA A C 1
ATOM 646 O O . ALA A 1 83 ? -27.889 16.163 -4.026 1.00 64.31 83 ALA A O 1
ATOM 647 N N . THR A 1 84 ? -27.437 15.724 -6.192 1.00 60.44 84 THR A N 1
ATOM 648 C CA . THR A 1 84 ? -27.723 17.063 -6.692 1.00 60.44 84 THR A CA 1
ATOM 649 C C . THR A 1 84 ? -29.223 17.271 -6.535 1.00 60.44 84 THR A C 1
ATOM 651 O O . THR A 1 84 ? -30.012 16.887 -7.391 1.00 60.44 84 THR A O 1
ATOM 654 N N . ALA A 1 85 ? -29.626 17.807 -5.387 1.00 58.34 85 ALA A N 1
ATOM 655 C CA . ALA A 1 85 ? -30.847 18.569 -5.291 1.00 58.34 85 ALA A CA 1
ATOM 656 C C . ALA A 1 85 ? -30.546 19.881 -6.009 1.00 58.34 85 ALA A C 1
ATOM 658 O O . ALA A 1 85 ? -29.699 20.638 -5.536 1.00 58.34 85 ALA A O 1
ATOM 659 N N . ILE A 1 86 ? -31.104 20.038 -7.208 1.00 56.38 86 ILE A N 1
ATOM 660 C CA . ILE A 1 86 ? -31.938 21.145 -7.712 1.00 56.38 86 ILE A CA 1
ATOM 661 C C . ILE A 1 86 ? -32.192 20.847 -9.195 1.00 56.38 86 ILE A C 1
ATOM 663 O O . ILE A 1 86 ? -31.202 20.660 -9.938 1.00 56.38 86 ILE A O 1
#

Secondary structure (DSSP, 8-state):
-----S-TTT---SS--SS-TTT-HHHHTT-SEEEESSSSS-EEEES--GGG--HHHHHHHHHHHHHHS-EEEESPPPPP------

InterPro domains:
  IPR042098 Glutarate 2-hydroxylase superfamily [G3DSA:3.60.130.10] (20-84)
  IPR051323 Alpha-ketoglutarate-dependent sulfate ester dioxygenase-like [PTHR30468] (23-76)

pLDDT: mean 71.72, std 12.29, range [41.75, 88.56]